Protein AF-A0AAV4IYD7-F1 (afdb_monomer_lite)

Secondary structure (DSSP, 8-state):
-PPPTTSSTTS----------PPP---SS-HHHHHHHIIIIIIIIHHHHHHHHHHHHHHHHHHHHHH-TTSHHHHHHHHHHHHHHHHHHHHHHHHHHHSHHHHHTT-TTHHHHHHHHHHHHHHHHHHHHHHHHHHHHHHHHHHHHHH-SSS-SSHHHHHHHHHHHHHT--

pLDDT: mean 77.86, std 19.48, range [35.78, 98.19]

Sequence (170 aa):
MSVTPTQVMILSKPAMYSNTTDPPITPLVSYHVYTIIMFVLGFTATNAVALFGVFSNTANIIVYYKMGLQETTNISFFTLAINDVVVCLAFIVVEICHSPFMKINELPSGSFALQCSYIASFVAYLCCGFGSWITAVLSTERCLCIALPLKVSIGQFILSTRSWLRVRQA

Radius of gyration: 27.58 Å; chains: 1; bounding box: 83×38×67 Å

Organism: NCBI:txid1093978

Structure (mmCIF, N/CA/C/O backbone):
data_AF-A0AAV4IYD7-F1
#
_entry.id   AF-A0AAV4IYD7-F1
#
loop_
_atom_site.group_PDB
_atom_site.id
_atom_site.type_symbol
_atom_site.label_atom_id
_atom_site.label_alt_id
_atom_site.label_comp_id
_atom_site.label_asym_id
_atom_site.label_entity_id
_atom_site.label_seq_id
_atom_site.pdbx_PDB_ins_code
_atom_site.Cartn_x
_atom_site.Cartn_y
_atom_site.Cartn_z
_atom_site.occupancy
_atom_site.B_iso_or_equiv
_atom_site.auth_seq_id
_atom_site.auth_comp_id
_atom_site.auth_asym_id
_atom_site.auth_atom_id
_atom_site.pdbx_PDB_model_num
ATOM 1 N N . MET A 1 1 ? 60.757 18.763 -31.008 1.00 42.75 1 MET A N 1
ATOM 2 C CA . MET A 1 1 ? 60.479 17.312 -30.979 1.00 42.75 1 MET A CA 1
ATOM 3 C C . MET A 1 1 ? 59.129 17.142 -30.297 1.00 42.75 1 MET A C 1
ATOM 5 O O . MET A 1 1 ? 59.032 17.268 -29.086 1.00 42.75 1 MET A O 1
ATOM 9 N N . SER A 1 2 ? 58.070 17.094 -31.102 1.00 35.78 2 SER A N 1
ATOM 10 C CA . SER A 1 2 ? 56.666 17.210 -30.693 1.00 35.78 2 SER A CA 1
ATOM 11 C C . SER A 1 2 ? 56.105 15.850 -30.287 1.00 35.78 2 SER A C 1
ATOM 13 O O . SER A 1 2 ? 56.053 14.940 -31.111 1.00 35.78 2 SER A O 1
ATOM 15 N N . VAL A 1 3 ? 55.690 15.719 -29.029 1.00 46.78 3 VAL A N 1
ATOM 16 C CA . VAL A 1 3 ? 55.060 14.508 -28.492 1.00 46.78 3 VAL A CA 1
ATOM 17 C C . VAL A 1 3 ? 53.548 14.594 -28.718 1.00 46.78 3 VAL A C 1
ATOM 19 O O . VAL A 1 3 ? 52.909 15.578 -28.354 1.00 46.78 3 VAL A O 1
ATOM 22 N N . THR A 1 4 ? 52.988 13.575 -29.365 1.00 43.38 4 THR A N 1
ATOM 23 C CA . THR A 1 4 ? 51.564 13.427 -29.702 1.00 43.38 4 THR A CA 1
ATOM 24 C C . THR A 1 4 ? 50.680 13.180 -28.465 1.00 43.38 4 THR A C 1
ATOM 26 O O . THR A 1 4 ? 51.086 12.429 -27.576 1.00 43.38 4 THR A O 1
ATOM 29 N N . PRO A 1 5 ? 49.442 13.714 -28.417 1.00 47.19 5 PRO A N 1
ATOM 30 C CA . PRO A 1 5 ? 48.563 13.693 -27.238 1.00 47.19 5 PRO A CA 1
ATOM 31 C C . PRO A 1 5 ? 47.823 12.361 -26.993 1.00 47.19 5 PRO A C 1
ATOM 33 O O . PRO A 1 5 ? 46.823 12.325 -26.284 1.00 47.19 5 PRO A O 1
ATOM 36 N N . THR A 1 6 ? 48.291 11.246 -27.555 1.00 48.31 6 THR A N 1
ATOM 37 C CA . THR A 1 6 ? 47.619 9.934 -27.464 1.00 48.31 6 THR A CA 1
ATOM 38 C C . THR A 1 6 ? 48.166 9.025 -26.360 1.00 48.31 6 THR A C 1
ATOM 40 O O . THR A 1 6 ? 47.605 7.963 -26.116 1.00 48.31 6 THR A O 1
ATOM 43 N N . GLN A 1 7 ? 49.250 9.411 -25.679 1.00 44.91 7 GLN A N 1
ATOM 44 C CA . GLN A 1 7 ? 49.955 8.538 -24.724 1.00 44.91 7 GLN A CA 1
ATOM 45 C C . GLN A 1 7 ? 49.674 8.843 -23.241 1.00 44.91 7 GLN A C 1
ATOM 47 O O . GLN A 1 7 ? 50.157 8.122 -22.376 1.00 44.91 7 GLN A O 1
ATOM 52 N N . VAL A 1 8 ? 48.861 9.858 -22.918 1.00 47.91 8 VAL A N 1
ATOM 53 C CA . VAL A 1 8 ? 48.515 10.195 -21.516 1.00 47.91 8 VAL A CA 1
ATOM 54 C C . VAL A 1 8 ? 47.156 9.610 -21.085 1.00 47.91 8 VAL A C 1
ATOM 56 O O . VAL A 1 8 ? 46.848 9.552 -19.900 1.00 47.91 8 VAL A O 1
ATOM 59 N N . MET A 1 9 ? 46.357 9.072 -22.014 1.00 42.12 9 MET A N 1
ATOM 60 C CA . MET A 1 9 ? 45.005 8.555 -21.739 1.00 42.12 9 MET A CA 1
ATOM 61 C C . MET A 1 9 ? 44.939 7.017 -21.615 1.00 42.12 9 MET A C 1
ATOM 63 O O . MET A 1 9 ? 43.947 6.403 -21.990 1.00 42.12 9 MET A O 1
ATOM 67 N N . ILE A 1 10 ? 45.997 6.366 -21.115 1.00 43.19 10 ILE A N 1
ATOM 68 C CA . ILE A 1 10 ? 45.982 4.921 -20.777 1.00 43.19 10 ILE A CA 1
ATOM 69 C C . ILE A 1 10 ? 46.332 4.676 -19.293 1.00 43.19 10 ILE A C 1
ATOM 71 O O . ILE A 1 10 ? 46.394 3.538 -18.844 1.00 43.19 10 ILE A O 1
ATOM 75 N N . LEU A 1 11 ? 46.476 5.724 -18.470 1.00 48.34 11 LEU A N 1
ATOM 76 C CA . LEU A 1 11 ? 46.878 5.580 -17.063 1.00 48.34 11 LEU A CA 1
ATOM 77 C C . LEU A 1 11 ? 45.825 6.058 -16.043 1.00 48.34 11 LEU A C 1
ATOM 79 O O . LEU A 1 11 ? 46.155 6.711 -15.061 1.00 48.34 11 LEU A O 1
ATOM 83 N N . SER A 1 12 ? 44.544 5.728 -16.250 1.00 46.31 12 SER A N 1
ATOM 84 C CA . SER A 1 12 ? 43.521 5.860 -15.192 1.00 46.31 12 SER A CA 1
ATOM 85 C C . SER A 1 12 ? 42.418 4.793 -15.250 1.00 46.31 12 SER A C 1
ATOM 87 O O . SER A 1 12 ? 41.263 5.059 -14.919 1.00 46.31 12 SER A O 1
ATOM 89 N N . LYS A 1 13 ? 42.737 3.565 -15.667 1.00 40.09 13 LYS A N 1
ATOM 90 C CA . LYS A 1 13 ? 41.896 2.421 -15.296 1.00 40.09 13 LYS A CA 1
ATOM 91 C C . LYS A 1 13 ? 42.443 1.904 -13.966 1.00 40.09 13 LYS A C 1
ATOM 93 O O . LYS A 1 13 ? 43.540 1.349 -13.982 1.00 40.09 13 LYS A O 1
ATOM 98 N N . PRO A 1 14 ? 41.767 2.105 -12.817 1.00 43.09 14 PRO A N 1
ATOM 99 C CA . PRO A 1 14 ? 42.154 1.377 -11.623 1.00 43.09 14 PRO A CA 1
ATOM 100 C C . PRO A 1 14 ? 42.049 -0.109 -11.960 1.00 43.09 14 PRO A C 1
ATOM 102 O O . PRO A 1 14 ? 41.019 -0.579 -12.447 1.00 43.09 14 PRO A O 1
ATOM 105 N N . ALA A 1 15 ? 43.167 -0.809 -11.788 1.00 44.25 15 ALA A N 1
ATOM 106 C CA . ALA A 1 15 ? 43.275 -2.241 -11.966 1.00 44.25 15 ALA A CA 1
ATOM 107 C C . ALA A 1 15 ? 42.198 -2.922 -11.112 1.00 44.25 15 ALA A C 1
ATOM 109 O O . ALA A 1 15 ? 42.296 -2.979 -9.887 1.00 44.25 15 ALA A O 1
ATOM 110 N N . MET A 1 16 ? 41.145 -3.403 -11.770 1.00 42.69 16 MET A N 1
ATOM 111 C CA . MET A 1 16 ? 40.154 -4.275 -11.164 1.00 42.69 16 MET A CA 1
ATOM 112 C C . MET A 1 16 ? 40.841 -5.618 -10.924 1.00 42.69 16 MET A C 1
ATOM 114 O O . MET A 1 16 ? 40.917 -6.467 -11.810 1.00 42.69 16 MET A O 1
ATOM 118 N N . TYR A 1 17 ? 41.403 -5.781 -9.729 1.00 48.75 17 TYR A N 1
ATOM 119 C CA . TYR A 1 17 ? 41.790 -7.081 -9.210 1.00 48.75 17 TYR A CA 1
ATOM 120 C C . TYR A 1 17 ? 40.527 -7.947 -9.120 1.00 48.75 17 TYR A C 1
ATOM 122 O O . TYR A 1 17 ? 39.691 -7.749 -8.245 1.00 48.75 17 TYR A O 1
ATOM 130 N N . SER A 1 18 ? 40.380 -8.892 -10.044 1.00 45.97 18 SER A N 1
ATOM 131 C CA . SER A 1 18 ? 39.535 -10.073 -9.849 1.00 45.97 18 SER A CA 1
ATOM 132 C C . SER A 1 18 ? 40.349 -11.299 -10.230 1.00 45.97 18 SER A C 1
ATOM 134 O O . SER A 1 18 ? 40.131 -11.955 -11.241 1.00 45.97 18 SER A O 1
ATOM 136 N N . ASN A 1 19 ? 41.351 -11.592 -9.402 1.00 53.59 19 ASN A N 1
ATOM 137 C CA . ASN A 1 19 ? 41.866 -12.949 -9.310 1.00 53.59 19 ASN A CA 1
ATOM 138 C C . ASN A 1 19 ? 40.919 -13.718 -8.377 1.00 53.59 19 ASN A C 1
ATOM 140 O O . ASN A 1 19 ? 41.235 -13.987 -7.222 1.00 53.59 19 ASN A O 1
ATOM 144 N N . THR A 1 20 ? 39.706 -13.975 -8.858 1.00 55.47 20 THR A N 1
ATOM 145 C CA . THR A 1 20 ? 38.729 -14.839 -8.201 1.00 55.47 20 THR A CA 1
ATOM 146 C C . THR A 1 20 ? 38.423 -15.973 -9.161 1.00 55.47 20 THR A C 1
ATOM 148 O O . THR A 1 20 ? 37.710 -15.816 -10.147 1.00 55.47 20 THR A O 1
ATOM 151 N N . THR A 1 21 ? 38.982 -17.144 -8.868 1.00 60.94 21 THR A N 1
ATOM 152 C CA . THR A 1 21 ? 38.591 -18.448 -9.425 1.00 60.94 21 THR A CA 1
ATOM 153 C C . THR A 1 21 ? 37.208 -18.874 -8.918 1.00 60.94 21 THR A C 1
ATOM 155 O O . THR A 1 21 ? 36.983 -20.044 -8.618 1.00 60.94 21 THR A O 1
ATOM 158 N N . ASP A 1 22 ? 36.293 -17.921 -8.772 1.00 64.38 22 ASP A N 1
ATOM 159 C CA . ASP A 1 22 ? 34.918 -18.205 -8.414 1.00 64.38 22 ASP A CA 1
ATOM 160 C C . ASP A 1 22 ? 34.202 -18.633 -9.696 1.00 64.38 22 ASP A C 1
ATOM 162 O O . ASP A 1 22 ? 34.344 -17.969 -10.732 1.00 64.38 22 ASP A O 1
ATOM 166 N N . PRO A 1 23 ? 33.470 -19.759 -9.679 1.00 68.88 23 PRO A N 1
ATOM 167 C CA . PRO A 1 23 ? 32.713 -20.176 -10.844 1.00 68.88 23 PRO A CA 1
ATOM 168 C C . PRO A 1 23 ? 31.772 -19.033 -11.247 1.00 68.88 23 PRO A C 1
ATOM 170 O O . PRO A 1 23 ? 31.152 -18.424 -10.367 1.00 68.88 23 PRO A O 1
ATOM 173 N N . PRO A 1 24 ? 31.649 -18.717 -12.551 1.00 73.06 24 PRO A N 1
ATOM 174 C CA . PRO A 1 24 ? 30.724 -17.691 -13.002 1.00 73.06 24 PRO A CA 1
ATOM 175 C C . PRO A 1 24 ? 29.341 -18.040 -12.460 1.00 73.06 24 PRO A C 1
ATOM 177 O O . PRO A 1 24 ? 28.821 -19.124 -12.736 1.00 73.06 24 PRO A O 1
ATOM 180 N N . ILE A 1 25 ? 28.784 -17.148 -11.638 1.00 73.75 25 ILE A N 1
ATOM 181 C CA . ILE A 1 25 ? 27.457 -17.317 -11.050 1.00 73.75 25 ILE A CA 1
ATOM 182 C C . ILE A 1 25 ? 26.483 -17.391 -12.224 1.00 73.75 25 ILE A C 1
ATOM 184 O O . ILE A 1 25 ? 26.155 -16.383 -12.849 1.00 73.75 25 ILE A O 1
ATOM 188 N N . THR A 1 26 ? 26.073 -18.606 -12.577 1.00 79.44 26 THR A N 1
ATOM 189 C CA . THR A 1 26 ? 25.083 -18.822 -13.623 1.00 79.44 26 THR A CA 1
ATOM 190 C C . THR A 1 26 ? 23.717 -18.508 -13.021 1.00 79.44 26 THR A C 1
ATOM 192 O O . THR A 1 26 ? 23.386 -19.013 -11.945 1.00 79.44 26 THR A O 1
ATOM 195 N N . PRO A 1 27 ? 22.924 -17.620 -13.641 1.00 80.06 27 PRO A N 1
ATOM 196 C CA . PRO A 1 27 ? 21.628 -17.262 -13.093 1.00 80.06 27 PRO A CA 1
ATOM 197 C C . PRO A 1 27 ? 20.712 -18.491 -13.100 1.00 80.06 27 PRO A C 1
ATOM 199 O O . PRO A 1 27 ? 20.569 -19.157 -14.123 1.00 80.06 27 PRO A O 1
ATOM 202 N N . LEU A 1 28 ? 20.067 -18.769 -11.959 1.00 84.69 28 LEU A N 1
ATOM 203 C CA . LEU A 1 28 ? 19.137 -19.897 -11.798 1.00 84.69 28 LEU A CA 1
ATOM 204 C C . LEU A 1 28 ? 17.952 -19.818 -12.777 1.00 84.69 28 LEU A C 1
ATOM 206 O O . LEU A 1 28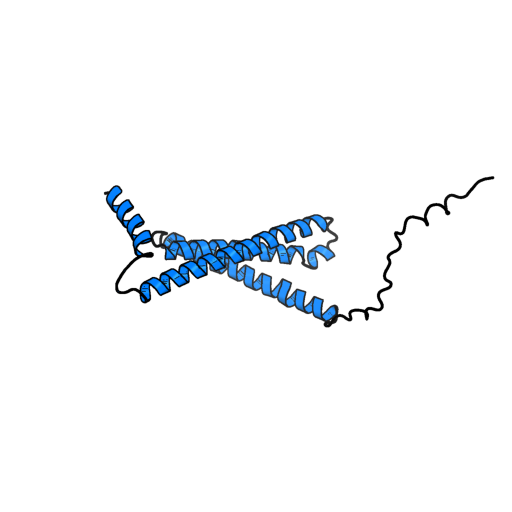 ? 17.368 -20.832 -13.148 1.00 84.69 28 LEU A O 1
ATOM 210 N N . VAL A 1 29 ? 17.597 -18.602 -13.197 1.00 89.50 29 VAL A N 1
ATOM 211 C CA . VAL A 1 29 ? 16.495 -18.317 -14.113 1.00 89.50 29 VAL A CA 1
ATOM 212 C C . VAL A 1 29 ? 17.01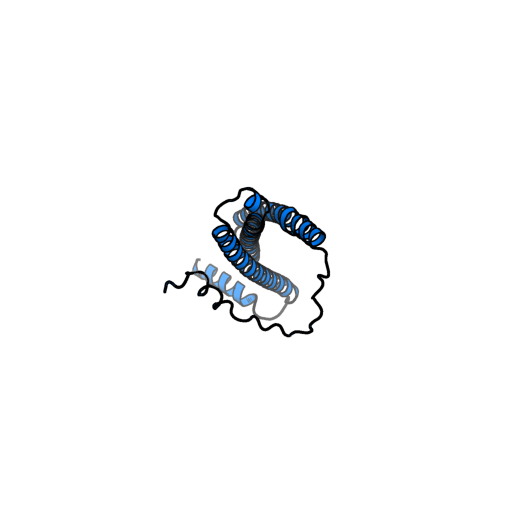8 -17.508 -15.294 1.00 89.50 29 VAL A C 1
ATOM 214 O O . VAL A 1 29 ? 17.738 -16.525 -15.119 1.00 89.50 29 VAL A O 1
ATOM 217 N N . SER A 1 30 ? 16.628 -17.910 -16.506 1.00 90.56 30 SER A N 1
ATOM 218 C CA . SER A 1 30 ? 16.931 -17.160 -17.728 1.00 90.56 30 SER A CA 1
ATOM 219 C C . SER A 1 30 ? 16.343 -15.750 -17.661 1.00 90.56 30 SER A C 1
ATOM 221 O O . SER A 1 30 ? 15.212 -15.560 -17.209 1.00 90.56 30 SER A O 1
ATOM 223 N N . TYR A 1 31 ? 17.085 -14.765 -18.168 1.00 86.31 31 TYR A N 1
ATOM 224 C CA . TYR A 1 31 ? 16.678 -13.358 -18.177 1.00 86.31 31 TYR A CA 1
ATOM 225 C C . TYR A 1 31 ? 15.266 -13.153 -18.750 1.00 86.31 31 TYR A C 1
ATOM 227 O O . TYR A 1 31 ? 14.464 -12.427 -18.172 1.00 86.31 31 TYR A O 1
ATOM 235 N N . HIS A 1 32 ? 14.921 -13.868 -19.826 1.00 87.88 32 HIS A N 1
ATOM 236 C CA . HIS A 1 32 ? 13.594 -13.785 -20.441 1.00 87.88 32 HIS A CA 1
ATOM 237 C C . HIS A 1 32 ? 12.471 -14.217 -19.493 1.00 87.88 32 HIS A C 1
ATOM 239 O O . HIS A 1 32 ? 11.434 -13.560 -19.419 1.00 87.88 32 HIS A O 1
ATOM 245 N N . VAL A 1 33 ? 12.684 -15.297 -18.740 1.00 91.19 33 VAL A N 1
ATOM 246 C CA . VAL A 1 33 ? 11.706 -15.797 -17.766 1.00 91.19 33 VAL A CA 1
ATOM 247 C C . VAL A 1 33 ? 11.558 -14.802 -16.618 1.00 91.19 33 VAL A C 1
ATOM 249 O O . VAL A 1 33 ? 10.437 -14.485 -16.229 1.00 91.19 33 VAL A O 1
ATOM 252 N N . TYR A 1 34 ? 12.669 -14.244 -16.129 1.00 88.19 34 TYR A N 1
ATOM 253 C CA . TYR A 1 34 ? 12.647 -13.198 -15.107 1.00 88.19 34 TYR A CA 1
ATOM 254 C C . TYR A 1 34 ? 11.826 -11.979 -15.553 1.00 88.19 34 TYR A C 1
ATOM 256 O O . TYR A 1 34 ? 10.960 -11.515 -14.812 1.00 88.19 34 TYR A O 1
ATOM 264 N N . THR A 1 35 ? 12.028 -11.493 -16.781 1.00 86.38 35 THR A N 1
ATOM 265 C CA . THR A 1 35 ? 11.264 -10.357 -17.315 1.00 86.38 35 THR A CA 1
ATOM 266 C C . THR A 1 35 ? 9.769 -10.658 -17.406 1.00 86.38 35 THR A C 1
ATOM 268 O O . THR A 1 35 ? 8.962 -9.808 -17.035 1.00 86.38 35 THR A O 1
ATOM 271 N N . ILE A 1 36 ? 9.387 -11.861 -17.849 1.00 89.81 36 ILE A N 1
ATOM 272 C CA . ILE A 1 36 ? 7.975 -12.269 -17.920 1.00 89.81 36 ILE A CA 1
ATOM 273 C C . ILE A 1 36 ? 7.354 -12.300 -16.520 1.00 89.81 36 ILE A C 1
ATOM 275 O O . ILE A 1 36 ? 6.272 -11.751 -16.325 1.00 89.81 36 ILE A O 1
ATOM 279 N N . ILE A 1 37 ? 8.043 -12.888 -15.538 1.00 89.94 37 ILE A N 1
ATOM 280 C CA . ILE A 1 37 ? 7.565 -12.952 -14.150 1.00 89.94 37 ILE A CA 1
ATOM 281 C C . ILE A 1 37 ? 7.367 -11.544 -13.582 1.00 89.94 37 ILE A C 1
ATOM 283 O O . ILE A 1 37 ? 6.304 -11.248 -13.040 1.00 89.94 37 ILE A O 1
ATOM 287 N N . MET A 1 38 ? 8.356 -10.662 -13.741 1.00 87.31 38 MET A N 1
ATOM 288 C CA . MET A 1 38 ? 8.272 -9.283 -13.252 1.00 87.31 38 MET A CA 1
ATOM 289 C C . MET A 1 38 ? 7.160 -8.490 -13.941 1.00 87.31 38 MET A C 1
ATOM 291 O O . MET A 1 38 ? 6.491 -7.688 -13.301 1.00 87.31 38 MET A O 1
ATOM 295 N N . PHE A 1 39 ? 6.918 -8.720 -15.230 1.00 87.94 39 PHE A N 1
ATOM 296 C CA . PHE A 1 39 ? 5.834 -8.048 -15.939 1.00 87.94 39 PHE A CA 1
ATOM 297 C C . PHE A 1 39 ? 4.454 -8.548 -15.489 1.00 87.94 39 PHE A C 1
ATOM 299 O O . PHE A 1 39 ? 3.576 -7.748 -15.182 1.00 87.94 39 PHE A O 1
ATOM 306 N N . VAL A 1 40 ? 4.261 -9.866 -15.407 1.00 91.25 40 VAL A N 1
ATOM 307 C CA . VAL A 1 40 ? 2.960 -10.456 -15.063 1.00 91.25 40 VAL A CA 1
ATOM 308 C C . VAL A 1 40 ? 2.625 -10.249 -13.587 1.00 91.25 40 VAL A C 1
ATOM 310 O O . VAL A 1 40 ? 1.544 -9.756 -13.268 1.00 91.25 40 VAL A O 1
ATOM 313 N N . LEU A 1 41 ? 3.531 -10.623 -12.681 1.00 90.19 41 LEU A N 1
ATOM 314 C CA . LEU A 1 41 ? 3.288 -10.528 -11.240 1.00 90.19 41 LEU A CA 1
ATOM 315 C C . LEU A 1 41 ? 3.560 -9.121 -10.718 1.00 90.19 41 LEU A C 1
ATOM 317 O O . LEU A 1 41 ? 2.710 -8.561 -10.033 1.00 90.19 41 LEU A O 1
ATOM 321 N N . GLY A 1 42 ? 4.719 -8.556 -11.061 1.00 84.56 42 GLY A N 1
ATOM 322 C CA . GLY A 1 42 ? 5.116 -7.222 -10.612 1.00 84.56 42 GLY A CA 1
ATOM 323 C C . GLY A 1 42 ? 4.168 -6.168 -11.163 1.00 84.56 42 GLY A C 1
ATOM 324 O O . GLY A 1 42 ? 3.405 -5.586 -10.404 1.00 84.56 42 GLY A O 1
ATOM 325 N N . PHE A 1 43 ? 4.105 -6.006 -12.483 1.00 88.81 43 PHE A N 1
ATOM 326 C CA . PHE A 1 43 ? 3.313 -4.925 -13.064 1.00 88.81 43 PHE A CA 1
ATOM 327 C C . PHE A 1 43 ? 1.810 -5.245 -13.121 1.00 88.81 43 PHE A C 1
ATOM 329 O O . PHE A 1 43 ? 1.004 -4.522 -12.537 1.00 88.81 43 PHE A O 1
ATOM 336 N N . THR A 1 44 ? 1.387 -6.305 -13.817 1.00 90.94 44 THR A N 1
ATOM 337 C CA . THR A 1 44 ? -0.047 -6.526 -14.090 1.00 90.94 44 THR A CA 1
ATOM 338 C C . THR A 1 44 ? -0.843 -6.902 -12.839 1.00 90.94 44 THR A C 1
ATOM 340 O O . THR A 1 44 ? -1.852 -6.260 -12.542 1.00 90.94 44 THR A O 1
ATOM 343 N N . ALA A 1 45 ? -0.411 -7.924 -12.096 1.00 94.06 45 ALA A N 1
ATOM 344 C CA . ALA A 1 45 ? -1.156 -8.408 -10.936 1.00 94.06 45 ALA A CA 1
ATOM 345 C C . ALA A 1 45 ? -1.155 -7.392 -9.784 1.00 94.06 45 ALA A C 1
ATOM 347 O O . ALA A 1 45 ? -2.221 -7.097 -9.243 1.00 94.06 45 ALA A O 1
ATOM 348 N N . THR A 1 46 ? -0.001 -6.801 -9.448 1.00 93.44 46 THR A N 1
ATOM 349 C CA . THR A 1 46 ? 0.080 -5.801 -8.368 1.00 93.44 46 THR A CA 1
ATOM 350 C C . THR A 1 46 ? -0.791 -4.587 -8.655 1.00 93.44 46 THR A C 1
ATOM 352 O O . THR A 1 46 ? -1.539 -4.177 -7.775 1.00 93.44 46 THR A O 1
ATOM 355 N N . ASN A 1 47 ? -0.774 -4.033 -9.875 1.00 93.56 47 ASN A N 1
ATOM 356 C CA . ASN A 1 47 ? -1.633 -2.889 -10.200 1.00 93.56 47 ASN A CA 1
ATOM 357 C C . ASN A 1 47 ? -3.121 -3.251 -10.148 1.00 93.56 47 ASN A C 1
ATOM 359 O O . ASN A 1 47 ? -3.918 -2.458 -9.655 1.00 93.56 47 ASN A O 1
ATOM 363 N N . ALA A 1 48 ? -3.511 -4.446 -10.605 1.00 96.00 48 ALA A N 1
ATOM 364 C CA . ALA A 1 48 ? -4.901 -4.891 -10.512 1.00 96.00 48 ALA A CA 1
ATOM 365 C C . ALA A 1 48 ? -5.370 -4.993 -9.050 1.00 96.00 48 ALA A C 1
ATOM 367 O O . ALA A 1 48 ? -6.428 -4.468 -8.696 1.00 96.00 48 ALA A O 1
ATOM 368 N N . VAL A 1 49 ? -4.557 -5.615 -8.190 1.00 96.75 49 VAL A N 1
ATOM 369 C CA . VAL A 1 49 ? -4.840 -5.743 -6.753 1.00 96.75 49 VAL A CA 1
ATOM 370 C C . VAL A 1 49 ? -4.828 -4.380 -6.066 1.00 96.75 49 VAL A C 1
ATOM 372 O O . VAL A 1 49 ? -5.718 -4.101 -5.269 1.00 96.75 49 VAL A O 1
ATOM 375 N N . ALA A 1 50 ? -3.873 -3.511 -6.392 1.00 96.69 50 ALA A N 1
ATOM 376 C CA . ALA A 1 50 ? -3.772 -2.180 -5.809 1.00 96.69 50 ALA A CA 1
ATOM 377 C C . ALA A 1 50 ? -4.964 -1.297 -6.199 1.00 96.69 50 ALA A C 1
ATOM 379 O O . ALA A 1 50 ? -5.530 -0.630 -5.339 1.00 96.69 50 ALA A O 1
ATOM 380 N N . LEU A 1 51 ? -5.410 -1.329 -7.459 1.00 97.00 51 LEU A N 1
ATOM 381 C CA . LEU A 1 51 ? -6.611 -0.608 -7.887 1.00 97.00 51 LEU A CA 1
ATOM 382 C C . LEU A 1 51 ? -7.849 -1.110 -7.145 1.00 97.00 51 LEU A C 1
ATOM 384 O O . LEU A 1 51 ? -8.600 -0.304 -6.597 1.00 97.00 51 LEU A O 1
ATOM 388 N N . PHE A 1 52 ? -8.034 -2.431 -7.073 1.00 97.81 52 PHE A N 1
ATOM 389 C CA . PHE A 1 52 ? -9.114 -3.019 -6.286 1.00 97.81 52 PHE A CA 1
ATOM 390 C C . PHE A 1 52 ? -9.041 -2.575 -4.820 1.00 97.81 52 PHE A C 1
ATOM 392 O O . PHE A 1 52 ? -10.046 -2.131 -4.270 1.00 97.81 52 PHE A O 1
ATOM 399 N N . GLY A 1 53 ? -7.844 -2.610 -4.230 1.00 97.50 53 GLY A N 1
ATOM 400 C CA . GLY A 1 53 ? -7.572 -2.174 -2.866 1.00 97.50 53 GLY A CA 1
ATOM 401 C C . GLY A 1 53 ? -7.903 -0.701 -2.628 1.00 97.50 53 GLY A C 1
ATOM 402 O O . GLY A 1 53 ? -8.499 -0.380 -1.602 1.00 97.50 53 GLY A O 1
ATOM 403 N N . VAL A 1 54 ? -7.604 0.196 -3.574 1.00 98.19 54 VAL A N 1
ATOM 404 C CA . VAL A 1 54 ? -8.011 1.609 -3.493 1.00 98.19 54 VAL A CA 1
ATOM 405 C C . VAL A 1 54 ? -9.534 1.722 -3.457 1.00 98.19 54 VAL A C 1
ATOM 407 O O . VAL A 1 54 ? -10.068 2.394 -2.574 1.00 98.19 54 VAL A O 1
ATOM 410 N N . PHE A 1 55 ? -10.249 1.056 -4.368 1.00 98.06 55 PHE A N 1
ATOM 411 C CA . PHE A 1 55 ? -11.714 1.124 -4.411 1.00 98.06 55 PHE A CA 1
ATOM 412 C C . PHE A 1 55 ? -12.360 0.542 -3.150 1.00 98.06 55 PHE A C 1
ATOM 414 O O . PHE A 1 55 ? -13.196 1.203 -2.526 1.00 98.06 55 PHE A O 1
ATOM 421 N N . SER A 1 56 ? -11.962 -0.666 -2.747 1.00 97.81 56 SER A N 1
ATOM 422 C CA . SER A 1 56 ? -12.542 -1.350 -1.591 1.00 97.81 56 SER A CA 1
ATOM 423 C C . SER A 1 56 ? -12.255 -0.602 -0.292 1.00 97.81 56 SER A C 1
ATOM 425 O O . SER A 1 56 ? -13.161 -0.399 0.516 1.00 97.81 56 SER A O 1
ATOM 427 N N . ASN A 1 57 ? -11.022 -0.129 -0.094 1.00 97.56 57 ASN A N 1
ATOM 428 C CA . ASN A 1 57 ? -10.672 0.577 1.133 1.00 97.56 57 ASN A CA 1
ATOM 429 C C . ASN A 1 57 ? -11.239 1.996 1.176 1.00 97.56 57 ASN A C 1
ATOM 431 O O . ASN A 1 57 ? -11.631 2.451 2.246 1.00 97.56 57 ASN A O 1
ATOM 435 N N . THR A 1 58 ? -11.416 2.663 0.034 1.00 98.06 58 THR A N 1
ATOM 436 C CA . THR A 1 58 ? -12.155 3.936 -0.009 1.00 98.06 58 THR A CA 1
ATOM 437 C C . THR A 1 58 ? -13.614 3.746 0.409 1.00 98.06 58 THR A C 1
ATOM 439 O O . THR A 1 58 ? -14.137 4.532 1.200 1.00 98.06 58 THR A O 1
ATOM 442 N N . ALA A 1 59 ? -14.274 2.676 -0.050 1.00 97.50 59 ALA A N 1
ATOM 443 C CA . ALA A 1 59 ? -15.621 2.345 0.411 1.00 97.50 59 ALA A CA 1
ATOM 444 C C . ALA A 1 59 ? -15.646 2.083 1.929 1.00 97.50 59 ALA A C 1
ATOM 446 O O . ALA A 1 59 ? -16.510 2.621 2.624 1.00 97.50 59 ALA A O 1
ATOM 447 N N . ASN A 1 60 ? -14.660 1.349 2.456 1.00 96.88 60 ASN A N 1
ATOM 448 C CA . ASN A 1 60 ? -14.512 1.115 3.895 1.00 96.88 60 ASN A CA 1
ATOM 449 C C . ASN A 1 60 ? -14.362 2.426 4.682 1.00 96.88 60 ASN A C 1
ATOM 451 O O . ASN A 1 60 ? -15.045 2.611 5.686 1.00 96.88 60 ASN A O 1
ATOM 455 N N . ILE A 1 6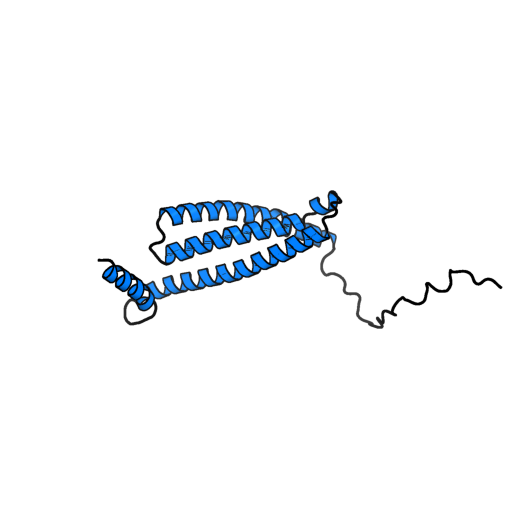1 ? -13.539 3.367 4.209 1.00 97.62 61 ILE A N 1
ATOM 456 C CA . ILE A 1 61 ? -13.376 4.696 4.823 1.00 97.62 61 ILE A CA 1
ATOM 457 C C . ILE A 1 61 ? -14.727 5.413 4.916 1.00 97.62 61 ILE A C 1
ATOM 459 O O . ILE A 1 61 ? -15.089 5.895 5.988 1.00 97.62 61 ILE A O 1
ATOM 463 N N . ILE A 1 62 ? -15.499 5.449 3.824 1.00 97.31 62 ILE A N 1
ATOM 464 C CA . ILE A 1 62 ? -16.817 6.106 3.792 1.00 97.31 62 ILE A CA 1
ATOM 465 C C . ILE A 1 62 ? -17.778 5.441 4.783 1.00 97.31 62 ILE A C 1
ATOM 467 O O . ILE A 1 62 ? -18.491 6.131 5.515 1.00 97.31 62 ILE A O 1
ATOM 471 N N . VAL A 1 63 ? -17.804 4.109 4.817 1.00 96.69 63 VAL A N 1
ATOM 472 C CA . VAL A 1 63 ? -18.679 3.339 5.707 1.00 96.69 63 VAL A CA 1
ATOM 473 C C . VAL A 1 63 ? -18.320 3.585 7.171 1.00 96.69 63 VAL A C 1
ATOM 475 O O . VAL A 1 63 ? -19.200 3.957 7.946 1.00 96.69 63 VAL A O 1
ATOM 478 N N . TYR A 1 64 ? -17.048 3.460 7.554 1.00 94.56 64 TYR A N 1
ATOM 479 C CA . TYR A 1 64 ? -16.618 3.679 8.938 1.00 94.56 64 TYR A CA 1
ATOM 480 C C . TYR A 1 64 ? -16.769 5.135 9.378 1.00 94.56 64 TYR A C 1
ATOM 482 O O . TYR A 1 64 ? -17.136 5.393 10.525 1.00 94.56 64 TYR A O 1
ATOM 490 N N . TYR A 1 65 ? -16.580 6.087 8.461 1.00 94.00 65 TYR A N 1
ATOM 491 C CA . TYR A 1 65 ? -16.870 7.492 8.726 1.00 94.00 65 TYR A CA 1
ATOM 492 C C . TYR A 1 65 ? -18.359 7.711 9.031 1.00 94.00 65 TYR A C 1
ATOM 494 O O . TYR A 1 65 ? -18.698 8.397 9.993 1.00 94.00 65 TYR A O 1
ATOM 502 N N . LYS A 1 66 ? -19.257 7.072 8.268 1.00 92.94 66 LYS A N 1
ATOM 503 C CA . LYS A 1 66 ? -20.711 7.145 8.494 1.00 92.94 66 LYS A CA 1
ATOM 504 C C . LYS A 1 66 ? -21.183 6.388 9.737 1.00 92.94 66 LYS A C 1
ATOM 506 O O . LYS A 1 66 ? -22.132 6.830 10.374 1.00 92.94 66 LYS A O 1
ATOM 511 N N . MET A 1 67 ? -20.546 5.269 10.085 1.00 90.44 67 MET A N 1
ATOM 512 C CA . MET A 1 67 ? -20.857 4.496 11.298 1.00 90.44 67 MET A CA 1
ATOM 513 C C . MET A 1 67 ? -20.484 5.239 12.587 1.00 90.44 67 MET A C 1
ATOM 515 O O . MET A 1 67 ? -21.034 4.943 13.645 1.00 90.44 67 MET A O 1
ATOM 519 N N . GLY A 1 68 ? -19.567 6.203 12.502 1.00 86.56 68 GLY A N 1
ATOM 520 C CA . GLY A 1 68 ? -19.081 6.965 13.641 1.00 86.56 68 GLY A CA 1
ATOM 521 C C . GLY A 1 68 ? -17.875 6.306 14.313 1.00 86.56 68 GLY A C 1
ATOM 522 O O . GLY A 1 68 ? -17.839 5.107 14.606 1.00 86.56 68 GLY A O 1
ATOM 523 N N . LEU A 1 69 ? -16.876 7.137 14.609 1.00 84.94 69 LEU A N 1
ATOM 524 C CA . LEU A 1 69 ? -15.605 6.758 15.232 1.00 84.94 69 LEU A CA 1
ATOM 525 C C . LEU A 1 69 ? -15.702 6.722 16.763 1.00 84.94 69 LEU A C 1
ATOM 527 O O . LEU A 1 69 ? -14.827 7.210 17.470 1.00 84.94 69 LEU A O 1
ATOM 531 N N . GLN A 1 70 ? -16.810 6.197 17.285 1.00 80.25 70 GLN A N 1
ATOM 532 C CA . GLN A 1 70 ? -17.026 6.132 18.729 1.00 80.25 70 GLN A CA 1
ATOM 533 C C . GLN A 1 70 ? -16.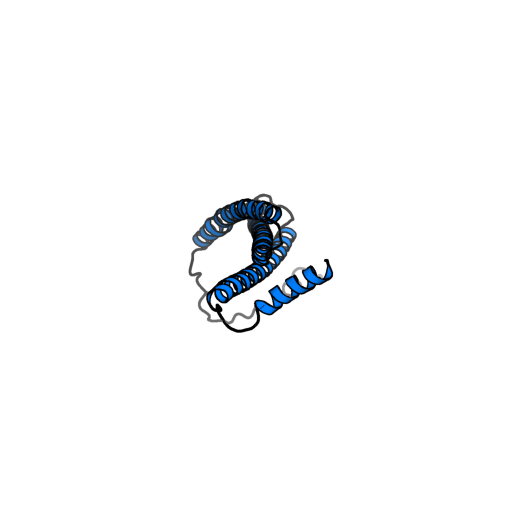331 4.918 19.337 1.00 80.25 70 GLN A C 1
ATOM 535 O O . GLN A 1 70 ? -15.740 5.042 20.405 1.00 80.25 70 GLN A O 1
ATOM 540 N N . GLU A 1 71 ? -16.367 3.772 18.657 1.00 81.88 7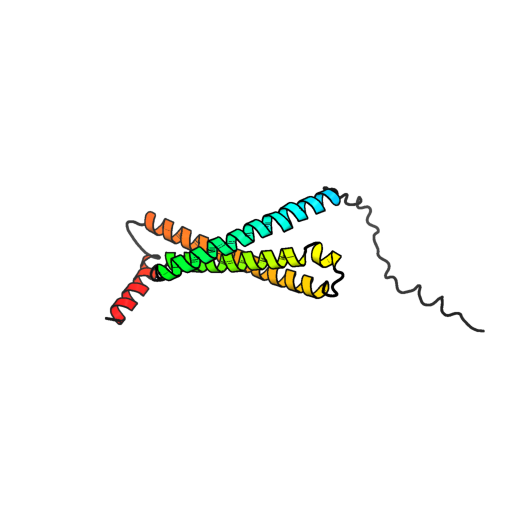1 GLU A N 1
ATOM 541 C CA . GLU A 1 71 ? -15.765 2.531 19.137 1.00 81.88 71 GLU A CA 1
ATOM 542 C C . GLU A 1 71 ? -14.329 2.352 18.644 1.00 81.88 71 GLU A C 1
ATOM 544 O O . GLU A 1 71 ? -14.030 2.584 17.472 1.00 81.88 71 GLU A O 1
ATOM 549 N N . THR A 1 72 ? -13.448 1.881 19.535 1.00 83.81 72 THR A N 1
ATOM 550 C CA . THR A 1 72 ? -12.014 1.684 19.257 1.00 83.81 72 THR A CA 1
ATOM 551 C C . THR A 1 72 ? -11.791 0.803 18.036 1.00 83.81 72 THR A C 1
ATOM 553 O O . THR A 1 72 ? -10.947 1.099 17.198 1.00 83.81 72 THR A O 1
ATOM 556 N N . THR A 1 73 ? -12.619 -0.226 17.857 1.00 87.38 73 THR A N 1
ATOM 557 C CA . THR A 1 73 ? -12.528 -1.080 16.676 1.00 87.38 73 THR A CA 1
ATOM 558 C C . THR A 1 73 ? -12.872 -0.346 15.377 1.00 87.38 73 THR A C 1
ATOM 560 O O . THR A 1 73 ? -12.190 -0.544 14.375 1.00 87.38 73 THR A O 1
ATOM 563 N N . ASN A 1 74 ? -13.888 0.524 15.374 1.00 89.88 74 ASN A N 1
ATOM 564 C CA . ASN A 1 74 ? -14.233 1.301 14.181 1.00 89.88 74 ASN A CA 1
ATOM 565 C C . ASN A 1 74 ? -13.094 2.265 13.823 1.00 89.88 74 ASN A C 1
ATOM 567 O O . ASN A 1 74 ? -12.787 2.432 12.647 1.00 89.88 74 ASN A O 1
ATOM 571 N N . ILE A 1 75 ? -12.426 2.839 14.831 1.00 91.19 75 ILE A N 1
ATOM 572 C CA . ILE A 1 75 ? -11.227 3.670 14.648 1.00 91.19 75 ILE A CA 1
ATOM 573 C C . ILE A 1 75 ? -10.074 2.844 14.060 1.00 91.19 75 ILE A C 1
ATOM 575 O O . ILE A 1 75 ? -9.453 3.280 13.091 1.00 91.19 75 ILE A O 1
ATOM 579 N N . SER A 1 76 ? -9.802 1.650 14.591 1.00 92.81 76 SER A N 1
ATOM 580 C CA . SER A 1 76 ? -8.754 0.761 14.072 1.00 92.81 76 SER A CA 1
ATOM 581 C C . SER A 1 76 ? -9.017 0.356 12.623 1.00 92.81 76 SER A C 1
ATOM 583 O O . SER A 1 76 ? -8.118 0.458 11.795 1.00 92.81 76 SER A O 1
ATOM 585 N N . PHE A 1 77 ? -10.250 -0.030 12.281 1.00 93.62 77 PHE A N 1
ATOM 586 C CA . PHE A 1 77 ? -10.603 -0.383 10.905 1.00 93.62 77 PHE A CA 1
ATOM 587 C C . PHE A 1 77 ? -10.572 0.811 9.950 1.00 93.62 77 PHE A C 1
ATOM 589 O O . PHE A 1 77 ? -10.117 0.672 8.818 1.00 93.62 77 PHE A O 1
ATOM 596 N N . PHE A 1 78 ? -11.008 1.988 10.398 1.00 95.88 78 PHE A N 1
ATOM 597 C CA . PHE A 1 78 ? -10.893 3.221 9.625 1.00 95.88 78 PHE A CA 1
ATOM 598 C C . PHE A 1 78 ? -9.426 3.570 9.342 1.00 95.88 78 PHE A C 1
ATOM 600 O O . PHE A 1 78 ? -9.065 3.883 8.209 1.00 95.88 78 PHE A O 1
ATOM 607 N N . THR A 1 79 ? -8.569 3.458 10.358 1.00 95.50 79 THR A N 1
ATOM 608 C CA . THR A 1 79 ? -7.129 3.730 10.242 1.00 95.50 79 THR A CA 1
ATOM 609 C C . THR A 1 79 ? -6.452 2.720 9.319 1.00 95.50 79 THR A C 1
ATOM 611 O O . THR A 1 79 ? -5.641 3.106 8.480 1.00 95.50 79 THR A O 1
ATOM 614 N N . LEU A 1 80 ? -6.822 1.440 9.426 1.00 95.62 80 LEU A N 1
ATOM 615 C CA . LEU A 1 80 ? -6.331 0.383 8.546 1.00 95.62 80 LEU A CA 1
ATOM 616 C C . LEU A 1 80 ? -6.752 0.629 7.091 1.00 95.62 80 LEU A C 1
ATOM 618 O O . LEU A 1 80 ? -5.912 0.564 6.204 1.00 95.62 80 LEU A O 1
ATOM 622 N N . ALA A 1 81 ? -8.003 1.029 6.847 1.00 97.38 81 ALA A N 1
ATOM 623 C CA . ALA A 1 81 ? -8.478 1.344 5.502 1.00 97.38 81 ALA A CA 1
ATOM 624 C C . ALA A 1 81 ? -7.735 2.544 4.880 1.00 97.38 81 ALA A C 1
ATOM 626 O O . ALA A 1 81 ? -7.386 2.505 3.702 1.00 97.38 81 ALA A O 1
ATOM 627 N N . ILE A 1 82 ? -7.435 3.594 5.658 1.00 97.75 82 ILE A N 1
ATOM 628 C CA . ILE A 1 82 ? -6.585 4.706 5.191 1.00 97.75 82 ILE A CA 1
ATOM 629 C C . ILE A 1 82 ? -5.181 4.203 4.853 1.00 97.75 82 ILE A C 1
ATOM 631 O O . ILE A 1 82 ? -4.656 4.518 3.784 1.00 97.75 82 ILE A O 1
ATOM 635 N N . ASN A 1 83 ? -4.581 3.420 5.749 1.00 97.75 83 ASN A N 1
ATOM 636 C CA . ASN A 1 83 ? -3.253 2.855 5.548 1.00 97.75 83 ASN A CA 1
ATOM 637 C C . ASN A 1 83 ? -3.190 2.014 4.264 1.00 97.75 83 ASN A C 1
ATOM 639 O O . ASN A 1 83 ? -2.275 2.190 3.465 1.00 97.75 83 ASN A O 1
ATOM 643 N N . ASP A 1 84 ? -4.191 1.171 4.022 1.00 97.56 84 ASP A N 1
ATOM 644 C CA . ASP A 1 84 ? -4.246 0.305 2.846 1.00 97.56 84 ASP A CA 1
ATOM 645 C C . ASP A 1 84 ? -4.391 1.101 1.542 1.00 97.56 84 ASP A C 1
ATOM 647 O O . ASP A 1 84 ? -3.757 0.750 0.545 1.00 97.56 84 ASP A O 1
ATOM 651 N N . VAL A 1 85 ? -5.143 2.212 1.531 1.00 98.06 85 VAL A N 1
ATOM 652 C CA . VAL A 1 85 ? -5.183 3.123 0.369 1.00 98.06 85 VAL A CA 1
ATOM 653 C C . VAL A 1 85 ? -3.798 3.711 0.095 1.00 98.06 85 VAL A C 1
ATOM 655 O O . VAL A 1 85 ? -3.361 3.721 -1.056 1.00 98.06 85 VAL A O 1
ATOM 658 N N . VAL A 1 86 ? -3.082 4.163 1.130 1.00 97.56 86 VAL A N 1
ATOM 659 C CA . VAL A 1 86 ? -1.726 4.720 0.977 1.00 97.56 86 VAL A CA 1
ATOM 660 C C . VAL A 1 86 ? -0.756 3.668 0.436 1.00 97.56 86 VAL A C 1
ATOM 662 O O . VAL A 1 86 ? -0.005 3.959 -0.494 1.00 97.56 86 VAL A O 1
ATOM 665 N N . VAL A 1 87 ? -0.809 2.438 0.956 1.00 97.12 87 VAL A N 1
ATOM 666 C CA . VAL A 1 87 ? -0.001 1.310 0.466 1.00 97.12 87 VAL A CA 1
ATOM 667 C C . VAL A 1 87 ? -0.301 1.025 -1.005 1.00 97.12 87 VAL A C 1
ATOM 669 O O . VAL A 1 87 ? 0.625 0.929 -1.809 1.00 97.12 87 VAL A O 1
ATOM 672 N N . CYS A 1 88 ? -1.579 0.941 -1.386 1.00 97.69 88 CYS A N 1
ATOM 673 C CA . CYS A 1 88 ? -1.967 0.677 -2.771 1.00 97.69 88 CYS A CA 1
ATOM 674 C C . CYS A 1 88 ? -1.476 1.779 -3.721 1.00 97.69 88 CYS A C 1
ATOM 676 O O . CYS A 1 88 ? -0.924 1.477 -4.778 1.00 97.69 88 CYS A O 1
ATOM 678 N N . LEU A 1 89 ? -1.621 3.051 -3.337 1.00 96.88 89 LEU A N 1
ATOM 679 C CA . LEU A 1 89 ? -1.118 4.179 -4.124 1.00 96.88 89 LEU A CA 1
ATOM 680 C C . LEU A 1 89 ? 0.409 4.140 -4.262 1.00 96.88 89 LEU A C 1
ATOM 682 O O . LEU A 1 89 ? 0.928 4.364 -5.354 1.00 96.88 89 LEU A O 1
ATOM 686 N N . ALA A 1 90 ? 1.127 3.816 -3.186 1.00 96.19 90 ALA A N 1
ATOM 687 C CA . ALA A 1 90 ? 2.578 3.685 -3.217 1.00 96.19 90 ALA A CA 1
ATOM 688 C C . ALA A 1 90 ? 3.029 2.565 -4.171 1.00 96.19 90 ALA A C 1
ATOM 690 O O . ALA A 1 90 ? 3.919 2.790 -4.991 1.00 96.19 90 ALA A O 1
ATOM 691 N N . PHE A 1 91 ? 2.379 1.396 -4.141 1.00 95.06 91 PHE A N 1
ATOM 692 C CA . PHE A 1 91 ? 2.678 0.302 -5.072 1.00 95.06 91 PHE A CA 1
ATOM 693 C C . PHE A 1 91 ? 2.387 0.665 -6.531 1.00 95.06 91 PHE A C 1
ATOM 695 O O . PHE A 1 91 ? 3.208 0.371 -7.396 1.00 95.06 91 PHE A O 1
ATOM 702 N N . ILE A 1 92 ? 1.280 1.362 -6.813 1.00 94.31 92 ILE A N 1
ATOM 703 C CA . ILE A 1 92 ? 0.982 1.857 -8.167 1.00 94.31 92 ILE A CA 1
ATOM 704 C C . ILE A 1 92 ? 2.115 2.765 -8.665 1.00 94.31 92 ILE A C 1
ATOM 706 O O . ILE A 1 92 ? 2.585 2.607 -9.790 1.00 94.31 92 ILE A O 1
ATOM 710 N N . VAL A 1 93 ? 2.608 3.683 -7.825 1.00 92.62 93 VAL A N 1
ATOM 711 C CA . VAL A 1 93 ? 3.729 4.566 -8.187 1.00 92.62 93 VAL A CA 1
ATOM 712 C C . VAL A 1 93 ? 5.003 3.765 -8.468 1.00 92.62 93 VAL A C 1
ATOM 714 O O . VAL A 1 93 ? 5.640 4.000 -9.494 1.00 92.62 93 VAL A O 1
ATOM 717 N N . VAL A 1 94 ? 5.361 2.801 -7.612 1.00 91.81 94 VAL A N 1
ATOM 718 C CA . VAL A 1 94 ? 6.548 1.945 -7.810 1.00 91.81 94 VAL A CA 1
ATOM 719 C C . VAL A 1 94 ? 6.482 1.212 -9.150 1.00 91.81 94 VAL A C 1
ATOM 721 O O . VAL A 1 94 ? 7.427 1.283 -9.940 1.00 91.81 94 VAL A O 1
ATOM 724 N N . GLU A 1 95 ? 5.357 0.560 -9.437 1.00 90.12 95 GLU A N 1
ATOM 725 C CA . GLU A 1 95 ? 5.196 -0.232 -10.655 1.00 90.12 95 GLU A CA 1
ATOM 726 C C . GLU A 1 95 ? 5.148 0.637 -11.918 1.00 90.12 95 GLU A C 1
ATOM 728 O O . GLU A 1 95 ? 5.709 0.260 -12.947 1.00 90.12 95 GLU A O 1
ATOM 733 N N . ILE A 1 96 ? 4.557 1.836 -11.857 1.00 87.25 96 ILE A N 1
ATOM 734 C CA . ILE A 1 96 ? 4.606 2.802 -12.966 1.00 87.25 96 ILE A CA 1
ATOM 735 C C . ILE A 1 96 ? 6.047 3.264 -13.213 1.00 87.25 96 ILE A C 1
ATOM 737 O O . ILE A 1 96 ? 6.487 3.301 -14.364 1.00 87.25 96 ILE A O 1
ATOM 741 N N . CYS A 1 97 ? 6.809 3.575 -12.160 1.00 87.06 97 CYS A N 1
ATOM 742 C CA . CYS A 1 97 ? 8.204 4.002 -12.286 1.00 87.06 97 CYS A CA 1
ATOM 743 C C . CYS A 1 97 ? 9.120 2.900 -12.844 1.00 87.06 97 CYS A C 1
ATOM 745 O O . CYS A 1 97 ? 10.091 3.209 -13.535 1.00 87.06 97 CYS A O 1
ATOM 747 N N . HIS A 1 98 ? 8.822 1.626 -12.576 1.00 81.31 98 HIS A N 1
ATOM 748 C CA . HIS A 1 98 ? 9.570 0.478 -13.105 1.00 81.31 98 HIS A CA 1
ATOM 749 C C . HIS A 1 98 ? 9.022 -0.062 -14.435 1.00 81.31 98 HIS A C 1
ATOM 751 O O . HIS A 1 98 ? 9.623 -0.957 -15.039 1.00 81.31 98 HIS A O 1
ATOM 757 N N . SER A 1 99 ? 7.913 0.496 -14.917 1.00 79.94 99 SER A N 1
ATOM 758 C CA . SER A 1 99 ? 7.228 0.028 -16.111 1.00 79.94 99 SER A CA 1
ATOM 759 C C . SER A 1 99 ? 8.082 0.178 -17.378 1.00 79.94 99 SER A C 1
ATOM 761 O O . SER A 1 99 ? 8.750 1.204 -17.564 1.00 79.94 99 SER A O 1
ATOM 763 N N . PRO A 1 100 ? 8.024 -0.786 -18.320 1.00 69.88 100 PRO A N 1
ATOM 764 C CA . PRO A 1 100 ? 8.684 -0.651 -19.617 1.00 69.88 100 PRO A CA 1
ATOM 765 C C . PRO A 1 100 ? 8.206 0.578 -20.408 1.00 69.88 100 PRO A C 1
ATOM 767 O O . PRO A 1 100 ? 8.981 1.109 -21.198 1.00 69.88 100 PRO A O 1
ATOM 770 N N . PHE A 1 101 ? 6.993 1.091 -20.161 1.00 68.69 101 PHE A N 1
ATOM 771 C CA . PHE A 1 101 ? 6.473 2.292 -20.831 1.00 68.69 101 PHE A CA 1
ATOM 772 C C . PHE A 1 101 ? 7.333 3.541 -20.587 1.00 68.69 101 PHE A C 1
ATOM 774 O O . PHE A 1 101 ? 7.513 4.347 -21.497 1.00 68.69 101 PHE A O 1
ATOM 781 N N . MET A 1 102 ? 7.932 3.676 -19.399 1.00 66.94 102 MET A N 1
ATOM 782 C CA . MET A 1 102 ? 8.834 4.795 -19.091 1.00 66.94 102 MET A CA 1
ATOM 783 C C . MET A 1 102 ? 10.171 4.681 -19.835 1.00 66.94 102 MET A C 1
ATOM 785 O O . MET A 1 102 ? 10.789 5.697 -20.141 1.00 66.94 102 MET A O 1
ATOM 789 N N . LYS A 1 103 ? 10.602 3.455 -20.165 1.00 63.84 103 LYS A N 1
ATOM 790 C CA . LYS A 1 103 ? 11.826 3.197 -20.940 1.00 63.84 103 LYS A CA 1
ATOM 791 C C . LYS A 1 103 ? 11.622 3.413 -22.439 1.00 63.84 103 LYS A C 1
ATOM 793 O O . LYS A 1 103 ? 12.544 3.856 -23.108 1.00 63.84 103 LYS A O 1
ATOM 798 N N . ILE A 1 104 ? 10.426 3.111 -22.951 1.00 60.62 104 ILE A N 1
ATOM 799 C CA . ILE A 1 104 ? 10.087 3.231 -24.379 1.00 60.62 104 ILE A CA 1
ATOM 800 C C . ILE A 1 104 ? 10.022 4.698 -24.826 1.00 60.62 104 ILE A C 1
ATOM 802 O O . ILE A 1 104 ? 10.374 5.005 -25.959 1.00 60.62 104 ILE A O 1
ATOM 806 N N . ASN A 1 105 ? 9.614 5.609 -23.943 1.00 61.94 105 ASN A N 1
ATOM 807 C CA . ASN A 1 105 ? 9.390 7.010 -24.305 1.00 61.94 105 ASN A CA 1
ATOM 808 C C . ASN A 1 105 ? 10.641 7.909 -24.187 1.00 61.94 105 ASN A C 1
ATOM 810 O O . ASN A 1 105 ? 10.504 9.121 -24.317 1.00 61.94 105 ASN A O 1
ATOM 814 N N . GLU A 1 106 ? 11.831 7.353 -23.911 1.00 59.41 106 GLU A N 1
ATOM 815 C CA . GLU A 1 106 ? 13.102 8.092 -23.727 1.00 59.41 106 GLU A CA 1
ATOM 816 C C . GLU A 1 106 ? 12.989 9.348 -22.839 1.00 59.41 106 GLU A C 1
ATOM 818 O O . GLU A 1 106 ? 13.697 10.340 -23.032 1.00 59.41 106 GLU A O 1
ATOM 823 N N . LEU A 1 107 ? 12.092 9.343 -21.843 1.00 59.75 107 LEU A N 1
ATOM 824 C CA . LEU A 1 107 ? 11.965 10.500 -20.966 1.00 59.75 107 LEU A CA 1
ATOM 825 C C . LEU A 1 107 ? 13.301 10.707 -20.218 1.00 59.75 107 LEU A C 1
ATOM 827 O O . LEU A 1 107 ? 13.828 9.746 -19.647 1.00 59.75 107 LEU A O 1
ATOM 831 N N . PRO A 1 108 ? 13.801 11.955 -20.087 1.00 55.44 108 PRO A N 1
ATOM 832 C CA . PRO A 1 108 ? 14.983 12.299 -19.278 1.00 55.44 108 PRO A CA 1
ATOM 833 C C . PRO A 1 108 ? 14.850 11.965 -17.776 1.00 55.44 108 PRO A C 1
ATOM 835 O O . PRO A 1 108 ? 15.701 12.314 -16.961 1.00 55.44 108 PRO A O 1
ATOM 838 N N . SER A 1 109 ? 13.759 11.311 -17.383 1.00 56.88 109 SER A N 1
ATOM 839 C CA . SER A 1 109 ? 13.300 11.081 -16.025 1.00 56.88 109 SER A CA 1
ATOM 840 C C . SER A 1 109 ? 13.850 9.812 -15.382 1.00 56.88 109 SER A C 1
ATOM 842 O O . SER A 1 109 ? 13.334 9.438 -14.337 1.00 56.88 109 SER A O 1
ATOM 844 N N . GLY A 1 110 ? 14.856 9.133 -15.946 1.00 65.81 110 GLY A N 1
ATOM 845 C CA . GLY A 1 110 ? 15.413 7.914 -15.339 1.00 65.81 110 GLY A CA 1
ATOM 846 C C . GLY A 1 110 ? 15.789 8.115 -13.864 1.00 65.81 110 GLY A C 1
ATOM 847 O O . GLY A 1 110 ? 15.387 7.333 -13.007 1.00 65.81 110 GLY A O 1
ATOM 848 N N . SER A 1 111 ? 16.450 9.234 -13.549 1.00 75.19 111 SER A N 1
ATOM 849 C CA . SER A 1 111 ? 16.815 9.594 -12.173 1.00 75.19 111 SER A CA 1
ATOM 850 C C . SER A 1 111 ? 15.613 10.003 -11.314 1.00 75.19 111 SER A C 1
ATOM 852 O O . SER A 1 111 ? 15.552 9.640 -10.144 1.00 75.19 111 SER A O 1
ATOM 854 N N . PHE A 1 112 ? 14.643 10.729 -11.879 1.00 82.12 112 PHE A N 1
ATOM 855 C CA . PHE A 1 112 ? 13.452 11.177 -11.145 1.00 82.12 112 PHE A CA 1
ATOM 856 C C . PHE A 1 112 ? 12.501 10.016 -10.833 1.00 82.12 112 PHE A C 1
ATOM 858 O O . PHE A 1 112 ? 12.098 9.844 -9.690 1.00 82.12 112 PHE A O 1
ATOM 865 N N . ALA A 1 113 ? 12.197 9.172 -11.820 1.00 83.56 113 ALA A N 1
ATOM 866 C CA . ALA A 1 113 ? 11.371 7.981 -11.648 1.00 83.56 113 ALA A CA 1
ATOM 867 C C . ALA A 1 113 ? 11.999 7.008 -10.643 1.00 83.56 113 ALA A C 1
ATOM 869 O O . ALA A 1 113 ? 11.289 6.441 -9.818 1.00 83.56 113 ALA A O 1
ATOM 870 N N . LEU A 1 114 ? 13.329 6.869 -10.658 1.00 84.56 114 LEU A N 1
ATOM 871 C CA . LEU A 1 114 ? 14.051 6.069 -9.675 1.00 84.56 114 LEU A CA 1
ATOM 872 C C . LEU A 1 114 ? 13.954 6.668 -8.259 1.00 84.56 114 LEU A C 1
ATOM 874 O O . LEU A 1 114 ? 13.715 5.949 -7.296 1.00 84.56 114 LEU A O 1
ATOM 878 N N . GLN A 1 115 ? 14.090 7.988 -8.107 1.00 89.00 115 GLN A N 1
ATOM 879 C CA . GLN A 1 115 ? 13.885 8.645 -6.810 1.00 89.00 115 GLN A CA 1
ATOM 880 C C . GLN A 1 115 ? 12.445 8.484 -6.307 1.00 89.00 115 GLN A C 1
ATOM 882 O O . GLN A 1 115 ? 12.235 8.156 -5.139 1.00 89.00 115 GLN A O 1
ATOM 887 N N . CYS A 1 116 ? 11.455 8.659 -7.184 1.00 89.75 116 CYS A N 1
ATOM 888 C CA . CYS A 1 116 ? 10.052 8.425 -6.863 1.00 89.75 116 CYS A CA 1
ATOM 889 C C . CYS A 1 116 ? 9.801 6.976 -6.437 1.00 89.75 116 CYS A C 1
ATOM 891 O O . CYS A 1 116 ? 9.116 6.765 -5.437 1.00 89.75 116 CYS A O 1
ATOM 893 N N . SER A 1 117 ? 10.379 5.988 -7.130 1.00 91.31 117 SER A N 1
ATOM 894 C CA . SER A 1 117 ? 10.208 4.579 -6.766 1.00 91.31 117 SER A CA 1
ATOM 895 C C . SER A 1 117 ? 10.845 4.255 -5.416 1.00 91.31 117 SER A C 1
ATOM 897 O O . SER A 1 117 ? 10.232 3.537 -4.626 1.00 91.31 117 SER A O 1
ATOM 899 N N . TYR A 1 118 ? 12.004 4.834 -5.085 1.00 92.50 118 TYR A N 1
ATOM 900 C CA . TYR A 1 118 ? 12.613 4.673 -3.761 1.00 92.50 118 TYR A CA 1
ATOM 901 C C . TYR A 1 118 ? 11.750 5.259 -2.645 1.00 92.50 118 TYR A C 1
ATOM 903 O O . TYR A 1 118 ? 11.515 4.591 -1.637 1.00 92.50 118 TYR A O 1
ATOM 911 N N . ILE A 1 119 ? 11.244 6.482 -2.825 1.00 94.94 119 ILE A N 1
ATOM 912 C CA . ILE A 1 119 ? 10.383 7.134 -1.830 1.00 94.94 119 ILE A CA 1
ATOM 913 C C . ILE A 1 119 ? 9.081 6.346 -1.663 1.00 94.94 119 ILE A C 1
ATOM 915 O O . ILE A 1 119 ? 8.684 6.047 -0.539 1.00 94.94 119 ILE A O 1
ATOM 919 N N . ALA A 1 120 ? 8.440 5.960 -2.766 1.00 94.81 120 ALA A N 1
ATOM 920 C CA . ALA A 1 120 ? 7.211 5.179 -2.732 1.00 94.81 120 ALA A CA 1
ATOM 921 C C . ALA A 1 120 ? 7.425 3.805 -2.077 1.00 94.81 120 ALA A C 1
ATOM 923 O O . ALA A 1 120 ? 6.625 3.401 -1.238 1.00 94.81 120 ALA A O 1
ATOM 924 N N . SER A 1 121 ? 8.540 3.126 -2.367 1.00 94.62 121 SER A N 1
ATOM 925 C CA . SER A 1 121 ? 8.892 1.852 -1.720 1.00 94.62 121 SER A CA 1
ATOM 926 C C . SER A 1 121 ? 9.097 2.015 -0.214 1.00 94.62 121 SER A C 1
ATOM 928 O O . SER A 1 121 ? 8.632 1.188 0.570 1.00 94.62 121 SER A O 1
ATOM 930 N N . PHE A 1 122 ? 9.757 3.097 0.207 1.00 95.88 122 PHE A N 1
ATOM 931 C CA . PHE A 1 122 ? 9.951 3.403 1.621 1.00 95.88 122 PHE A CA 1
ATOM 932 C C . PHE A 1 122 ? 8.615 3.640 2.337 1.00 95.88 122 PHE A C 1
ATOM 934 O O . PHE A 1 122 ? 8.366 3.049 3.388 1.00 95.88 122 PHE A O 1
ATOM 941 N N . VAL A 1 123 ? 7.727 4.441 1.740 1.00 96.12 123 VAL A N 1
ATOM 942 C CA . VAL A 1 123 ? 6.374 4.684 2.263 1.00 96.12 123 VAL A CA 1
ATOM 943 C C . VAL A 1 123 ? 5.584 3.379 2.361 1.00 96.12 123 VAL A C 1
ATOM 945 O O . VAL A 1 123 ? 5.030 3.091 3.419 1.00 96.12 123 VAL A O 1
ATOM 948 N N . ALA A 1 124 ? 5.579 2.560 1.304 1.00 94.88 124 ALA A N 1
ATOM 949 C CA . ALA A 1 124 ? 4.885 1.276 1.297 1.00 94.88 124 ALA A CA 1
ATOM 950 C C . ALA A 1 124 ? 5.369 0.369 2.438 1.00 94.88 124 ALA A C 1
ATOM 952 O O . ALA A 1 124 ? 4.554 -0.172 3.180 1.00 94.88 124 ALA A O 1
ATOM 953 N N . TYR A 1 125 ? 6.686 0.252 2.635 1.00 95.06 125 TYR A N 1
ATOM 954 C CA . TYR A 1 125 ? 7.256 -0.589 3.688 1.00 95.06 125 TYR A CA 1
ATOM 955 C C . TYR A 1 125 ? 6.865 -0.116 5.097 1.00 95.06 125 TYR A C 1
ATOM 957 O O . TYR A 1 125 ? 6.461 -0.926 5.936 1.00 95.06 125 TYR A O 1
ATOM 965 N N . LEU A 1 126 ? 6.924 1.196 5.350 1.00 96.62 126 LEU A N 1
ATOM 966 C CA . LEU A 1 126 ? 6.493 1.773 6.626 1.00 96.62 126 LEU A CA 1
ATOM 967 C C . LEU A 1 126 ? 5.005 1.524 6.892 1.00 96.62 126 LEU A C 1
ATOM 969 O O . LEU A 1 126 ? 4.637 1.096 7.987 1.00 96.62 126 LEU A O 1
ATOM 973 N N . CYS A 1 127 ? 4.154 1.753 5.893 1.00 96.25 127 CYS A N 1
ATOM 974 C CA . CYS A 1 127 ? 2.713 1.553 6.008 1.00 96.25 127 CYS A CA 1
ATOM 975 C C . CYS A 1 127 ? 2.337 0.069 6.162 1.00 96.25 127 CYS A C 1
ATOM 977 O O . CYS A 1 127 ? 1.436 -0.256 6.933 1.00 96.25 127 CYS A O 1
ATOM 979 N N . CYS A 1 128 ? 3.053 -0.859 5.520 1.00 94.81 128 CYS A N 1
ATOM 980 C CA . CYS A 1 128 ? 2.881 -2.296 5.761 1.00 94.81 128 CYS A CA 1
ATOM 981 C C . CYS A 1 128 ? 3.182 -2.663 7.224 1.00 94.81 128 CYS A C 1
ATOM 983 O O . CYS A 1 128 ? 2.427 -3.413 7.849 1.00 94.81 128 CYS A O 1
ATOM 985 N N . GLY A 1 129 ? 4.249 -2.099 7.800 1.00 94.88 129 GLY A N 1
ATOM 986 C CA . GLY A 1 129 ? 4.571 -2.267 9.219 1.00 94.88 129 GLY A CA 1
ATOM 987 C C . GLY A 1 129 ? 3.482 -1.705 10.137 1.00 94.88 129 GLY A C 1
ATOM 988 O O . GLY A 1 129 ? 3.023 -2.394 11.050 1.00 94.88 129 GLY A O 1
ATOM 989 N N . PHE A 1 130 ? 3.009 -0.489 9.854 1.00 95.00 130 PHE A N 1
ATOM 990 C CA . PHE A 1 130 ? 1.916 0.147 10.596 1.00 95.00 130 PHE A CA 1
ATOM 991 C C . PHE A 1 130 ? 0.617 -0.665 10.542 1.00 95.00 130 PHE A C 1
ATOM 993 O O . PHE A 1 130 ? 0.031 -0.953 11.586 1.00 95.00 130 PHE A O 1
ATOM 1000 N N . GLY A 1 131 ? 0.190 -1.092 9.350 1.00 94.62 131 GLY A N 1
ATOM 1001 C CA . GLY A 1 131 ? -1.008 -1.916 9.164 1.00 94.62 131 GLY A CA 1
ATOM 1002 C C . GLY A 1 131 ? -0.925 -3.256 9.900 1.00 94.62 131 GLY A C 1
ATOM 1003 O O . GLY A 1 131 ? -1.898 -3.693 10.522 1.00 94.62 131 GLY A O 1
ATOM 1004 N N . SER A 1 132 ? 0.262 -3.869 9.924 1.00 94.38 132 SER A N 1
ATOM 1005 C CA . SER A 1 132 ? 0.518 -5.100 10.684 1.00 94.38 132 SER A CA 1
ATOM 1006 C C . SER A 1 132 ? 0.335 -4.883 12.190 1.00 94.38 132 SER A C 1
ATOM 1008 O O . SER A 1 132 ? -0.307 -5.689 12.864 1.00 94.38 132 SER A O 1
ATOM 1010 N N . TRP A 1 133 ? 0.839 -3.764 12.717 1.00 94.75 133 TRP A N 1
ATOM 1011 C CA . TRP A 1 133 ? 0.684 -3.400 14.127 1.00 94.75 133 TRP A CA 1
ATOM 1012 C C . TRP A 1 133 ? -0.776 -3.115 14.499 1.00 94.75 133 TRP A C 1
ATOM 1014 O O . TRP A 1 133 ? -1.256 -3.606 15.520 1.00 94.75 133 TRP A O 1
ATOM 1024 N N . ILE A 1 134 ? -1.513 -2.394 13.647 1.00 92.81 134 ILE A N 1
ATOM 1025 C CA . ILE A 1 134 ? -2.951 -2.140 13.840 1.00 92.81 134 ILE A CA 1
ATOM 1026 C C . ILE A 1 134 ? -3.727 -3.462 13.867 1.00 92.81 134 ILE A C 1
ATOM 1028 O O . ILE A 1 134 ? -4.550 -3.680 14.754 1.00 92.81 134 ILE A O 1
ATOM 1032 N N . THR A 1 135 ? -3.431 -4.372 12.937 1.00 92.38 135 THR A N 1
ATOM 1033 C CA . THR A 1 135 ? -4.074 -5.693 12.865 1.00 92.38 135 THR A CA 1
ATOM 1034 C C . THR A 1 135 ? -3.778 -6.537 14.108 1.00 92.38 135 THR A C 1
ATOM 1036 O O . THR A 1 135 ? -4.670 -7.218 14.623 1.00 92.38 135 THR A O 1
ATOM 1039 N N . ALA A 1 136 ? -2.554 -6.461 14.639 1.00 92.50 136 ALA A N 1
ATOM 1040 C CA . ALA A 1 136 ? -2.170 -7.139 15.874 1.00 92.50 136 ALA A CA 1
ATOM 1041 C C . ALA A 1 136 ? -2.922 -6.586 17.096 1.00 92.50 136 ALA A C 1
ATOM 1043 O O . ALA A 1 136 ? -3.460 -7.364 17.889 1.00 92.50 136 ALA A O 1
ATOM 1044 N N . VAL A 1 137 ? -3.018 -5.258 17.230 1.00 89.25 137 VAL A N 1
ATOM 1045 C CA . VAL A 1 137 ? -3.785 -4.607 18.307 1.00 89.25 137 VAL A CA 1
ATOM 1046 C C . VAL A 1 137 ? -5.260 -4.984 18.212 1.00 89.25 137 VAL A C 1
ATOM 1048 O O . VAL A 1 137 ? -5.836 -5.437 19.196 1.00 89.25 137 VAL A O 1
ATOM 1051 N N . LEU A 1 138 ? -5.849 -4.896 17.019 1.00 90.38 138 LEU A N 1
ATOM 1052 C CA . LEU A 1 138 ? -7.240 -5.267 16.774 1.00 90.38 138 LEU A CA 1
ATOM 1053 C C . LEU A 1 138 ? -7.517 -6.731 17.148 1.00 90.38 138 LEU A C 1
ATOM 1055 O O . LEU A 1 138 ? -8.495 -7.024 17.834 1.00 90.38 138 LEU A O 1
ATOM 1059 N N . SER A 1 139 ? -6.649 -7.651 16.726 1.00 89.44 139 SER A N 1
ATOM 1060 C CA . SER A 1 139 ? -6.775 -9.074 17.062 1.00 89.44 139 SER A CA 1
ATOM 1061 C C . SER A 1 139 ? -6.680 -9.292 18.572 1.00 89.44 139 SER A C 1
ATOM 1063 O O . SER A 1 139 ? -7.481 -10.025 19.147 1.00 89.44 139 SER A O 1
ATOM 1065 N N . THR A 1 140 ? -5.752 -8.596 19.231 1.00 87.50 140 THR A N 1
ATOM 1066 C CA . THR A 1 140 ? -5.577 -8.661 20.686 1.00 87.50 140 THR A CA 1
ATOM 1067 C C . THR A 1 140 ? -6.814 -8.152 21.422 1.00 87.50 140 THR A C 1
ATOM 1069 O O . THR A 1 140 ? -7.271 -8.815 22.348 1.00 87.50 140 THR A O 1
ATOM 1072 N N . GLU A 1 141 ? -7.406 -7.032 20.995 1.00 81.31 141 GLU A N 1
ATOM 1073 C CA . GLU A 1 141 ? -8.656 -6.515 21.566 1.00 81.31 141 GLU A CA 1
ATOM 1074 C C . GLU A 1 141 ? -9.780 -7.550 21.474 1.00 81.31 141 GLU A C 1
ATOM 1076 O O . GLU A 1 141 ? -10.431 -7.849 22.475 1.00 81.31 141 GLU A O 1
ATOM 1081 N N . ARG A 1 142 ? -9.979 -8.148 20.293 1.00 84.00 142 ARG A N 1
ATOM 1082 C CA . ARG A 1 142 ? -11.035 -9.148 20.078 1.00 84.00 142 ARG A CA 1
ATOM 1083 C C . ARG A 1 142 ? -10.817 -10.413 20.905 1.00 84.00 142 ARG A C 1
ATOM 1085 O O . ARG A 1 142 ? -11.767 -10.900 21.513 1.00 84.00 142 ARG A O 1
ATOM 1092 N N . CYS A 1 143 ? -9.585 -10.911 20.982 1.00 83.06 143 CYS A N 1
ATOM 1093 C CA . CYS A 1 143 ? -9.246 -12.070 21.806 1.00 83.06 143 CYS A CA 1
ATOM 1094 C C . CYS A 1 143 ? -9.428 -11.778 23.301 1.00 83.06 143 CYS A C 1
ATOM 1096 O O . CYS A 1 143 ? -9.964 -12.613 24.026 1.00 83.06 143 CYS A O 1
ATOM 1098 N N . LEU A 1 144 ? -9.046 -10.585 23.764 1.00 76.69 144 LEU A N 1
ATOM 1099 C CA . LEU A 1 144 ? -9.182 -10.180 25.162 1.00 76.69 144 LEU A CA 1
ATOM 1100 C C . LEU A 1 144 ? -10.651 -10.045 25.582 1.00 76.69 144 LEU A C 1
ATOM 1102 O O . LEU A 1 144 ? -11.011 -10.472 26.678 1.00 76.69 144 LEU A O 1
ATOM 1106 N N . CYS A 1 145 ? -11.502 -9.506 24.701 1.00 71.12 145 CYS A N 1
ATOM 1107 C CA . CYS A 1 145 ? -12.947 -9.421 24.923 1.00 71.12 145 CYS A CA 1
ATOM 1108 C C . CYS A 1 145 ? -13.608 -10.794 25.121 1.00 71.12 145 CYS A C 1
ATOM 1110 O O . CYS A 1 145 ? -14.619 -10.878 25.810 1.00 71.12 145 CYS A O 1
ATOM 1112 N N . ILE A 1 146 ? -13.058 -11.854 24.520 1.00 81.44 146 ILE A N 1
ATOM 1113 C CA . ILE A 1 146 ? -13.593 -13.220 24.623 1.00 81.44 146 ILE A CA 1
ATOM 1114 C C . ILE A 1 146 ? -12.965 -13.966 25.810 1.00 81.44 146 ILE A C 1
ATOM 1116 O O . ILE A 1 146 ? -13.664 -14.657 26.547 1.00 81.44 146 ILE A O 1
ATOM 1120 N N . ALA A 1 147 ? -11.651 -13.833 26.004 1.00 75.19 147 ALA A N 1
ATOM 1121 C CA . ALA A 1 147 ? -10.891 -14.602 26.988 1.00 75.19 147 ALA A CA 1
ATOM 1122 C C . ALA A 1 147 ? -11.093 -14.138 28.441 1.00 75.19 147 ALA A C 1
ATOM 1124 O O . ALA A 1 147 ? -10.865 -14.924 29.360 1.00 75.19 147 ALA A O 1
ATOM 1125 N N . LEU A 1 148 ? -11.514 -12.888 28.670 1.00 64.12 148 LEU A N 1
ATOM 1126 C CA . LEU A 1 148 ? -11.724 -12.335 30.011 1.00 64.12 148 LEU A CA 1
ATOM 1127 C C . LEU A 1 148 ? -13.207 -12.054 30.300 1.00 64.12 148 LEU A C 1
ATOM 1129 O O . LEU A 1 148 ? -13.619 -10.893 30.290 1.00 64.12 148 LEU A O 1
ATOM 1133 N N . PRO A 1 149 ? -14.020 -13.066 30.651 1.00 55.97 149 PRO A N 1
ATOM 1134 C CA . PRO A 1 149 ? -15.320 -12.804 31.256 1.00 55.97 149 PRO A CA 1
ATOM 1135 C C . PRO A 1 149 ? -15.197 -12.322 32.718 1.00 55.97 149 PRO A C 1
ATOM 1137 O O . PRO A 1 149 ? -16.125 -11.695 33.216 1.00 55.97 149 PRO A O 1
ATOM 1140 N N . LEU A 1 150 ? -14.069 -12.555 33.414 1.00 49.53 150 LEU A N 1
ATOM 1141 C CA . LEU A 1 150 ? -13.857 -12.212 34.831 1.00 49.53 150 LEU A CA 1
ATOM 1142 C C . LEU A 1 150 ? -12.367 -11.904 35.125 1.00 49.53 150 LEU A C 1
ATOM 1144 O O . LEU A 1 150 ? -11.512 -12.741 34.860 1.00 49.53 150 LEU A O 1
ATOM 1148 N N . LYS A 1 151 ? -12.101 -10.756 35.779 1.00 46.72 151 LYS A N 1
ATOM 1149 C CA . LYS A 1 151 ? -10.834 -10.283 36.411 1.00 46.72 151 LYS A CA 1
ATOM 1150 C C . LYS A 1 151 ? -9.741 -9.651 35.504 1.00 46.72 151 LYS A C 1
ATOM 1152 O O . LYS A 1 151 ? -8.968 -10.363 34.888 1.00 46.72 151 LYS A O 1
ATOM 1157 N N . VAL A 1 152 ? -9.674 -8.301 35.572 1.00 52.19 152 VAL A N 1
ATOM 1158 C CA . VAL A 1 152 ? -8.518 -7.344 35.503 1.00 52.19 152 VAL A CA 1
ATOM 1159 C C . VAL A 1 152 ? -7.395 -7.581 34.465 1.00 52.19 152 VAL A C 1
ATOM 1161 O O . VAL A 1 152 ? -6.874 -8.670 34.343 1.00 52.19 152 VAL A O 1
ATOM 1164 N N . SER A 1 153 ? -6.825 -6.613 33.739 1.00 49.69 153 SER A N 1
ATOM 1165 C CA . SER A 1 153 ? -6.934 -5.150 33.676 1.00 49.69 153 SER A CA 1
ATOM 1166 C C . SER A 1 153 ? -6.006 -4.665 32.541 1.00 49.69 153 SER A C 1
ATOM 1168 O O . SER A 1 153 ? -4.833 -4.405 32.773 1.00 49.69 153 SER A O 1
ATOM 1170 N N . ILE A 1 154 ? -6.511 -4.551 31.309 1.00 52.66 154 ILE A N 1
ATOM 1171 C CA . ILE A 1 154 ? -5.939 -3.652 30.279 1.00 52.66 154 ILE A CA 1
ATOM 1172 C C . ILE A 1 154 ? -7.069 -3.070 29.420 1.00 52.66 154 ILE A C 1
ATOM 1174 O O . ILE A 1 154 ? -7.151 -1.856 29.256 1.00 52.66 154 ILE A O 1
ATOM 1178 N N . GLY A 1 155 ? -8.051 -3.898 29.032 1.00 51.34 155 GLY A N 1
ATOM 1179 C CA . GLY A 1 155 ? -9.295 -3.427 28.402 1.00 51.34 155 GLY A CA 1
ATOM 1180 C C . GLY A 1 155 ? -10.099 -2.472 29.298 1.00 51.34 155 GLY A C 1
ATOM 1181 O O . GLY A 1 155 ? -10.672 -1.495 28.821 1.00 51.34 155 GLY A O 1
ATOM 1182 N N . GLN A 1 156 ? -10.040 -2.671 30.621 1.00 49.66 156 GLN A N 1
ATOM 1183 C CA . GLN A 1 156 ? -10.625 -1.760 31.612 1.00 49.66 156 GLN A CA 1
ATOM 1184 C C . GLN A 1 156 ? -9.960 -0.371 31.600 1.00 49.66 156 GLN A C 1
ATOM 1186 O O . GLN A 1 156 ? -10.621 0.606 31.923 1.00 49.66 156 GLN A O 1
ATOM 1191 N N . PHE A 1 157 ? -8.678 -0.244 31.236 1.00 50.66 157 PHE A N 1
ATOM 1192 C CA . PHE A 1 157 ? -7.969 1.043 31.262 1.00 50.66 157 PHE A CA 1
ATOM 1193 C C . PHE A 1 157 ? -8.418 1.968 30.117 1.00 50.66 157 PHE A C 1
ATOM 1195 O O . PHE A 1 157 ? -8.671 3.155 30.334 1.00 50.66 157 PHE A O 1
ATOM 1202 N N . ILE A 1 158 ? -8.617 1.405 28.919 1.00 56.97 158 ILE A N 1
ATOM 1203 C CA . ILE A 1 158 ? -9.121 2.135 27.742 1.00 56.97 158 ILE A CA 1
ATOM 1204 C C . ILE A 1 158 ? -10.620 2.461 27.897 1.00 56.97 158 ILE A C 1
ATOM 1206 O O . ILE A 1 158 ? -11.068 3.554 27.548 1.00 56.97 158 ILE A O 1
ATOM 1210 N N . LEU A 1 159 ? -11.411 1.560 28.494 1.00 56.34 159 LEU A N 1
ATOM 1211 C CA . LEU A 1 159 ? -12.820 1.834 28.807 1.00 56.34 159 LEU A CA 1
ATOM 1212 C C . LEU A 1 159 ? -12.992 2.818 29.980 1.00 56.34 159 LEU A C 1
ATOM 1214 O O . LEU A 1 159 ? -13.906 3.638 29.939 1.00 56.34 159 LEU A O 1
ATOM 1218 N N . SER A 1 160 ? -12.096 2.798 30.976 1.00 52.06 160 SER A N 1
ATOM 1219 C CA . SER A 1 160 ? -12.085 3.733 32.114 1.00 52.06 160 SER A CA 1
ATOM 1220 C C . SER A 1 160 ? -11.814 5.171 31.667 1.00 52.06 160 SER A C 1
ATOM 1222 O O . SER A 1 160 ? -12.508 6.091 32.083 1.00 52.06 160 SER A O 1
ATOM 1224 N N . THR A 1 161 ? -10.883 5.399 30.739 1.00 53.53 161 THR A N 1
ATOM 1225 C CA . THR A 1 161 ? -10.658 6.751 30.193 1.00 53.53 161 THR A CA 1
ATOM 1226 C C . THR A 1 161 ? -11.868 7.270 29.402 1.00 53.53 161 THR A C 1
ATOM 1228 O O . THR A 1 161 ? -12.211 8.445 29.528 1.00 53.53 161 THR A O 1
ATOM 1231 N N . ARG A 1 162 ? -12.597 6.406 28.673 1.00 54.31 162 ARG A N 1
ATOM 1232 C CA . ARG A 1 162 ? -13.851 6.776 27.976 1.00 54.31 162 ARG A CA 1
ATOM 1233 C C . ARG A 1 162 ? -15.029 7.045 28.925 1.00 54.31 162 ARG A C 1
ATOM 1235 O O . ARG A 1 162 ? -15.847 7.912 28.619 1.00 54.31 162 ARG A O 1
ATOM 1242 N N . SER A 1 163 ? -15.152 6.333 30.047 1.00 50.97 163 SER A N 1
ATOM 1243 C CA . SER A 1 163 ? -16.210 6.583 31.042 1.00 50.97 163 SER A CA 1
ATOM 1244 C C . SER A 1 163 ? -15.913 7.805 31.916 1.00 50.97 163 SER A C 1
ATOM 1246 O O . SER A 1 163 ? -16.817 8.603 32.147 1.00 50.97 163 SER A O 1
ATOM 1248 N N . TRP A 1 164 ? -14.656 8.038 32.303 1.00 45.50 164 TRP A N 1
ATOM 1249 C CA . TRP A 1 164 ? -14.241 9.256 33.013 1.00 45.50 164 TRP A CA 1
ATOM 1250 C C . TRP A 1 164 ? -14.403 10.532 32.175 1.00 45.50 164 TRP A C 1
ATOM 1252 O O . TRP A 1 164 ? -14.794 11.566 32.714 1.00 45.50 164 TRP A O 1
ATOM 1262 N N . LEU A 1 165 ? -14.162 10.475 30.860 1.00 46.94 165 LEU A N 1
ATOM 1263 C CA . LEU A 1 165 ? -14.421 11.610 29.962 1.00 46.94 165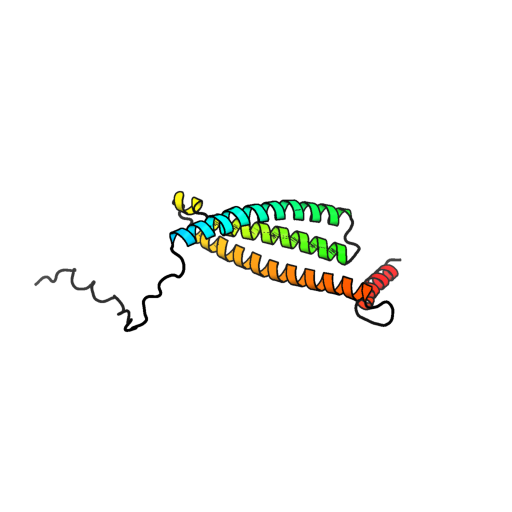 LEU A CA 1
ATOM 1264 C C . LEU A 1 165 ? -15.921 11.888 29.791 1.00 46.94 165 LEU A C 1
ATOM 1266 O O . LEU A 1 165 ? -16.317 13.050 29.776 1.00 46.94 165 LEU A O 1
ATOM 1270 N N . ARG A 1 166 ? -16.762 10.846 29.742 1.00 50.00 166 ARG A N 1
ATOM 1271 C CA . ARG A 1 166 ? -18.227 10.999 29.705 1.00 50.00 166 ARG A CA 1
ATOM 1272 C C . ARG A 1 166 ? -18.801 11.573 31.003 1.00 50.00 166 ARG A C 1
ATOM 1274 O O . ARG A 1 166 ? -19.716 12.380 30.936 1.00 50.00 166 ARG A O 1
ATOM 1281 N N . VAL A 1 167 ? -18.251 11.204 32.161 1.00 51.12 167 VAL A N 1
ATOM 1282 C CA . VAL A 1 167 ? -18.670 11.735 33.475 1.00 51.12 167 VAL A CA 1
ATOM 1283 C C . VAL A 1 167 ? -18.181 13.171 33.709 1.00 51.12 167 VAL A C 1
ATOM 1285 O O . VAL A 1 167 ? -18.783 13.893 34.488 1.00 51.12 167 VAL A O 1
ATOM 1288 N N . ARG A 1 168 ? -17.123 13.627 33.025 1.00 47.59 168 ARG A N 1
ATOM 1289 C CA . ARG A 1 168 ? -16.670 15.032 33.078 1.00 47.59 168 ARG A CA 1
ATOM 1290 C C . ARG A 1 168 ? -17.417 15.982 32.134 1.00 47.59 168 ARG A C 1
ATOM 1292 O O . ARG A 1 168 ? -17.204 17.186 32.231 1.00 47.59 168 ARG A O 1
ATOM 1299 N N . GLN A 1 169 ? -18.212 15.458 31.200 1.00 50.19 169 GLN A N 1
ATOM 1300 C CA . GLN A 1 169 ? -18.965 16.245 30.212 1.00 50.19 169 GLN A CA 1
ATOM 1301 C C . GLN A 1 169 ? -20.485 16.262 30.461 1.00 50.19 169 GLN A C 1
ATOM 1303 O O . GLN A 1 169 ? -21.210 16.852 29.662 1.00 50.19 169 GLN A O 1
ATOM 1308 N N . ALA A 1 170 ? -20.953 15.636 31.543 1.00 45.88 170 ALA A N 1
ATOM 1309 C CA . ALA A 1 170 ? -22.323 15.715 32.051 1.00 45.88 170 ALA A CA 1
ATOM 1310 C C . ALA A 1 170 ? -22.327 16.482 33.378 1.00 45.88 170 ALA A C 1
ATOM 1312 O O . ALA A 1 170 ? -23.318 17.201 33.626 1.00 45.88 170 ALA A O 1
#

Foldseek 3Di:
DDDDPPPPPPPPDPPPDDPDPDPPPDDPDDPVVVVVCCCVVLQPVLLVVLVVLLVVLVVLLVVLVVVDPPDPLSVLSNVLSVLSNLLSVLSNLLNVLVDCVVVVVPPPCVVVSVVSNVVSVVSNVVSVVVSVVSVVVSVVVVCCVVVPPDDDDDNPVVVVVVVVVVVVVD